Protein AF-A0A2N0QHC9-F1 (afdb_monomer)

Solvent-accessible surface area (backbone atoms only — not comparable to full-atom values): 4659 Å² total; per-residue (Å²): 139,90,73,96,64,54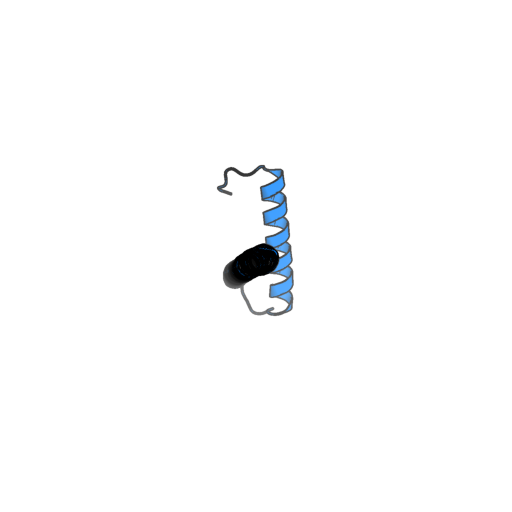,72,68,58,54,50,51,55,51,52,53,51,51,52,49,38,52,56,52,37,74,78,38,77,85,56,52,73,66,58,41,51,52,51,43,52,54,51,53,52,51,53,51,49,51,53,50,52,50,54,53,50,51,53,51,52,55,53,50,50,55,51,53,53,50,52,53,53,52,52,54,57,60,76,74,110

Radius of gyration: 22.85 Å; Cα contacts (8 Å, |Δi|>4): 12; chains: 1; bounding box: 46×29×62 Å

Mean predicted aligned error: 5.69 Å

Structure (mmCIF, N/CA/C/O backbone):
data_AF-A0A2N0QHC9-F1
#
_entry.id   AF-A0A2N0QHC9-F1
#
loop_
_atom_site.group_PDB
_atom_site.id
_atom_site.type_symbol
_atom_site.label_atom_id
_atom_site.label_alt_id
_atom_site.label_comp_id
_atom_site.label_asym_id
_atom_site.label_entity_id
_atom_site.label_seq_id
_atom_site.pdbx_PDB_ins_code
_atom_site.Cartn_x
_atom_site.Cartn_y
_atom_site.Cartn_z
_atom_site.occupancy
_atom_site.B_iso_or_equiv
_atom_site.auth_seq_id
_atom_site.auth_comp_id
_atom_site.auth_asym_id
_atom_site.auth_atom_id
_atom_site.pdbx_PDB_model_num
ATOM 1 N N . MET A 1 1 ? -0.964 14.264 12.540 1.00 58.34 1 MET A N 1
ATOM 2 C CA . MET A 1 1 ? -0.390 13.776 11.268 1.00 58.34 1 MET A CA 1
ATOM 3 C C . MET A 1 1 ? 0.895 14.535 11.024 1.00 58.34 1 MET A C 1
ATOM 5 O O . MET A 1 1 ? 0.865 15.754 11.108 1.00 58.34 1 MET A O 1
ATOM 9 N N . VAL A 1 2 ? 2.006 13.834 10.813 1.00 60.00 2 VAL A N 1
ATOM 10 C CA . VAL A 1 2 ? 3.312 14.449 10.542 1.00 60.00 2 VAL A CA 1
ATOM 11 C C . VAL A 1 2 ? 3.656 14.110 9.096 1.00 60.00 2 VAL A C 1
ATOM 13 O O . VAL A 1 2 ? 3.660 12.936 8.742 1.00 60.00 2 VAL A O 1
ATOM 16 N N . GLY A 1 3 ? 3.847 15.121 8.253 1.00 64.69 3 GLY A N 1
ATOM 17 C CA . GLY A 1 3 ? 4.136 14.953 6.830 1.00 64.69 3 GLY A CA 1
ATOM 18 C C . GLY A 1 3 ? 4.189 16.306 6.129 1.00 64.69 3 GLY A C 1
ATOM 19 O O . GLY A 1 3 ? 3.463 17.222 6.505 1.00 64.69 3 GLY A O 1
ATOM 20 N N . THR A 1 4 ? 5.062 16.438 5.134 1.0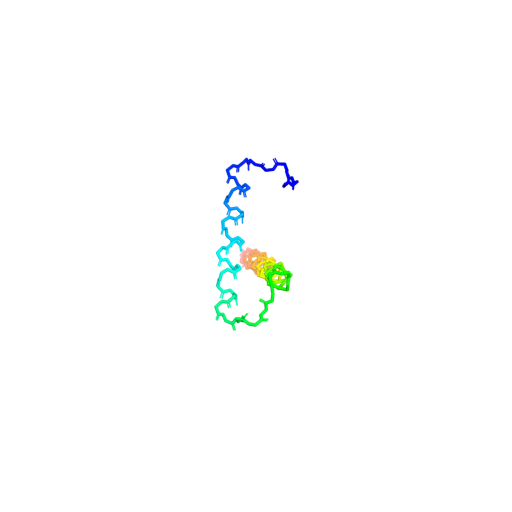0 83.88 4 THR A N 1
ATOM 21 C CA . THR A 1 4 ? 5.183 17.635 4.280 1.00 83.88 4 THR A CA 1
ATOM 22 C C . THR A 1 4 ? 4.102 17.702 3.198 1.00 83.88 4 THR A C 1
ATOM 24 O O . THR A 1 4 ? 4.039 18.669 2.445 1.00 83.88 4 THR A O 1
ATOM 27 N N . GLU A 1 5 ? 3.267 16.667 3.115 1.00 88.62 5 GLU A N 1
ATOM 28 C CA . GLU A 1 5 ? 2.224 16.508 2.111 1.00 88.62 5 GLU A CA 1
ATOM 29 C C . GLU A 1 5 ? 1.019 17.425 2.341 1.00 88.62 5 GLU A C 1
ATOM 31 O O . GLU A 1 5 ? 0.710 17.843 3.460 1.00 88.62 5 GLU A O 1
ATOM 36 N N . SER A 1 6 ? 0.293 17.708 1.257 1.00 91.81 6 SER A N 1
ATOM 37 C CA . SER A 1 6 ? -0.905 18.549 1.311 1.00 91.81 6 SER A CA 1
ATOM 38 C C . SER A 1 6 ? -1.989 17.969 2.231 1.00 91.81 6 SER A C 1
ATOM 40 O O . SER A 1 6 ? -2.137 16.755 2.392 1.00 91.81 6 SER A O 1
ATOM 42 N N . THR A 1 7 ? -2.833 18.839 2.787 1.00 90.19 7 THR A N 1
ATOM 43 C CA . THR A 1 7 ? -3.973 18.423 3.623 1.00 90.19 7 THR A CA 1
ATOM 44 C C . THR A 1 7 ? -4.938 17.492 2.885 1.00 90.19 7 THR A C 1
ATOM 46 O O . THR A 1 7 ? -5.475 16.564 3.489 1.00 90.19 7 THR A O 1
ATOM 49 N N . GLY A 1 8 ? -5.138 17.708 1.580 1.00 92.81 8 GLY A N 1
ATOM 50 C CA . GLY A 1 8 ? -5.941 16.835 0.724 1.00 92.81 8 GLY A CA 1
ATOM 51 C C . GLY A 1 8 ? -5.343 15.434 0.603 1.00 92.81 8 GLY A C 1
ATOM 52 O O . GLY A 1 8 ? -6.053 14.453 0.810 1.00 92.81 8 GLY A O 1
ATOM 53 N N . HIS A 1 9 ? -4.031 15.343 0.364 1.00 91.38 9 HIS A N 1
ATOM 54 C CA . HIS A 1 9 ? -3.318 14.065 0.324 1.00 91.38 9 HIS A CA 1
ATOM 55 C C . HIS A 1 9 ? -3.445 13.313 1.654 1.00 91.38 9 HIS A C 1
ATOM 57 O O . HIS A 1 9 ? -3.803 12.140 1.681 1.00 91.38 9 HIS A O 1
ATOM 63 N N . MET A 1 10 ? -3.253 14.009 2.775 1.00 92.31 10 MET A N 1
ATOM 64 C CA . MET A 1 10 ? -3.359 13.400 4.100 1.00 92.31 10 MET A CA 1
ATOM 65 C C . MET A 1 10 ? -4.778 12.901 4.415 1.00 92.31 10 MET A C 1
ATOM 67 O O . MET A 1 10 ? -4.931 11.834 5.007 1.00 92.31 10 MET A O 1
ATOM 71 N N . ARG A 1 11 ? -5.828 13.613 3.979 1.00 93.81 11 ARG A N 1
ATOM 72 C CA . ARG A 1 11 ? -7.217 13.128 4.096 1.00 93.81 11 ARG A CA 1
ATOM 73 C C . ARG A 1 11 ? -7.457 11.866 3.274 1.00 93.81 11 ARG A C 1
ATOM 75 O O . ARG A 1 11 ? -8.103 10.950 3.774 1.00 93.81 11 ARG A O 1
ATOM 82 N N . LEU A 1 12 ? -6.919 11.810 2.056 1.00 94.25 12 LEU A N 1
ATOM 83 C CA . LEU A 1 12 ? -7.013 10.623 1.210 1.00 94.25 12 LEU A CA 1
ATOM 84 C C . LEU A 1 12 ? -6.321 9.42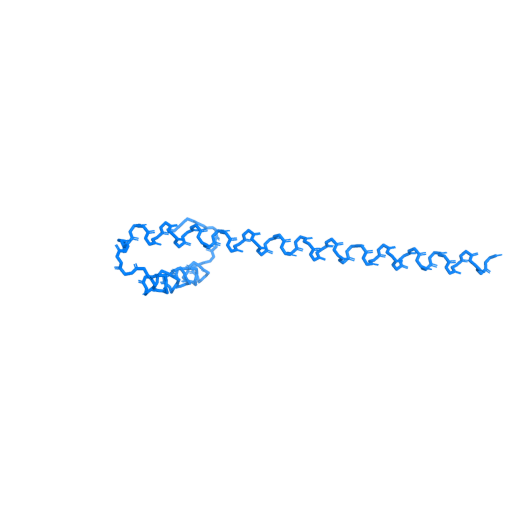2 1.869 1.00 94.25 12 LEU A C 1
ATOM 86 O O . LEU A 1 12 ? -6.933 8.367 2.011 1.00 94.25 12 LEU A O 1
ATOM 90 N N . VAL A 1 13 ? -5.087 9.597 2.350 1.00 92.94 13 VAL A N 1
ATOM 91 C CA . VAL A 1 13 ? -4.355 8.542 3.070 1.00 92.94 13 VAL A CA 1
ATOM 92 C C . VAL A 1 13 ? -5.154 8.043 4.275 1.00 92.94 13 VAL A C 1
ATOM 94 O O . VAL A 1 13 ? -5.296 6.837 4.451 1.00 92.94 13 VAL A O 1
ATOM 97 N N . ALA A 1 14 ? -5.728 8.949 5.075 1.00 93.94 14 ALA A N 1
ATOM 98 C CA . ALA A 1 14 ? -6.567 8.564 6.208 1.00 93.94 14 ALA A CA 1
ATOM 99 C C . ALA A 1 14 ? -7.803 7.758 5.779 1.00 93.94 14 ALA A C 1
ATOM 101 O O . ALA A 1 14 ? -8.092 6.747 6.413 1.00 93.94 14 ALA A O 1
ATOM 102 N N . SER A 1 15 ? -8.497 8.168 4.708 1.00 96.50 15 SER A N 1
ATOM 103 C CA . SER A 1 15 ? -9.663 7.424 4.206 1.00 96.50 15 SER A CA 1
ATOM 104 C C . SER A 1 15 ? -9.300 6.009 3.759 1.00 96.50 15 SER A C 1
ATOM 106 O O . SER A 1 15 ? -9.978 5.063 4.135 1.00 96.50 15 SER A O 1
ATOM 108 N N . ILE A 1 16 ? -8.168 5.842 3.069 1.00 95.75 16 ILE A N 1
ATOM 109 C CA . ILE A 1 16 ? -7.704 4.528 2.608 1.00 95.75 16 ILE A CA 1
ATOM 110 C C . ILE A 1 16 ? -7.360 3.621 3.794 1.00 95.75 16 ILE A C 1
ATOM 112 O O . ILE A 1 16 ? -7.718 2.445 3.802 1.00 95.75 16 ILE A O 1
ATOM 116 N N . VAL A 1 17 ? -6.664 4.153 4.805 1.00 95.25 17 VAL A N 1
ATOM 117 C CA . VAL A 1 17 ? -6.326 3.384 6.012 1.00 95.25 17 VAL A CA 1
ATOM 118 C C . VAL A 1 17 ? -7.590 2.953 6.750 1.00 95.25 17 VAL A C 1
ATOM 120 O O . VAL A 1 17 ? -7.683 1.798 7.159 1.00 95.25 17 VAL A O 1
ATOM 123 N N . ASP A 1 18 ? -8.560 3.852 6.902 1.00 95.75 18 ASP A N 1
ATOM 124 C CA . ASP A 1 18 ? -9.827 3.563 7.574 1.00 95.75 18 ASP A CA 1
ATOM 125 C C . ASP A 1 18 ? -10.644 2.494 6.829 1.00 95.75 18 ASP A C 1
ATOM 127 O O . ASP A 1 18 ? -11.108 1.532 7.445 1.00 95.75 18 ASP A O 1
ATOM 131 N N . ASP A 1 19 ? -10.730 2.583 5.500 1.00 96.44 19 ASP A N 1
ATOM 132 C CA . ASP A 1 19 ? -11.385 1.571 4.665 1.00 96.44 19 ASP A CA 1
ATOM 133 C C . ASP A 1 19 ? -10.698 0.202 4.790 1.00 96.44 19 ASP A C 1
ATOM 135 O O . ASP A 1 19 ? -11.366 -0.819 4.978 1.00 96.44 19 ASP A O 1
ATOM 139 N N . LYS A 1 20 ? -9.359 0.167 4.788 1.00 95.50 20 LYS A N 1
ATOM 140 C CA . LYS A 1 20 ? -8.585 -1.072 4.962 1.00 95.50 20 LYS A CA 1
ATOM 141 C C . LYS A 1 20 ? -8.758 -1.664 6.363 1.00 95.50 20 LYS A C 1
ATOM 143 O O . LYS A 1 20 ? -8.874 -2.880 6.511 1.00 95.50 20 LYS A O 1
ATOM 148 N N . MET A 1 21 ? -8.822 -0.823 7.398 1.00 96.00 21 MET A N 1
ATOM 149 C CA . MET A 1 21 ? -9.139 -1.268 8.757 1.00 96.00 21 MET A CA 1
ATOM 150 C C . MET A 1 21 ? -10.532 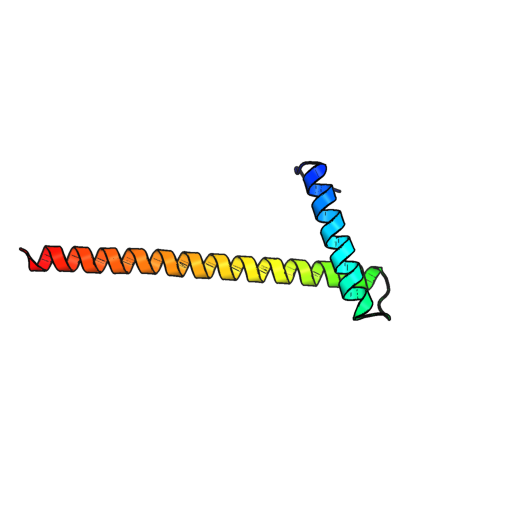-1.905 8.811 1.00 96.00 21 MET A C 1
ATOM 152 O O . MET A 1 21 ? -10.681 -2.984 9.388 1.00 96.00 21 MET A O 1
ATOM 156 N N . ARG A 1 22 ? -11.544 -1.292 8.178 1.00 95.81 22 ARG A N 1
ATOM 157 C CA . ARG A 1 22 ? -12.902 -1.862 8.084 1.00 95.81 22 ARG A CA 1
ATOM 158 C C . ARG A 1 22 ? -12.887 -3.213 7.371 1.00 95.81 22 ARG A C 1
ATOM 160 O O . ARG A 1 22 ? -13.425 -4.174 7.915 1.00 95.81 22 ARG A O 1
ATOM 167 N N . GLU A 1 23 ? -12.223 -3.317 6.224 1.00 95.38 23 GLU A N 1
ATOM 168 C CA . GLU A 1 23 ? -12.085 -4.571 5.472 1.00 95.38 23 GLU A CA 1
ATOM 169 C C . GLU A 1 23 ? -11.466 -5.692 6.327 1.00 95.38 23 GLU A C 1
ATOM 171 O O . GLU A 1 23 ? -12.037 -6.776 6.460 1.00 95.38 23 GLU A O 1
ATOM 176 N N . ILE A 1 24 ? -10.333 -5.418 6.983 1.00 94.69 24 ILE A N 1
ATOM 177 C CA . ILE A 1 24 ? -9.640 -6.405 7.821 1.00 94.69 24 ILE A CA 1
ATOM 178 C C . ILE A 1 24 ? -10.497 -6.789 9.033 1.00 94.69 24 ILE A C 1
ATOM 180 O O . ILE A 1 24 ? -10.494 -7.956 9.431 1.00 94.69 24 ILE A O 1
ATOM 184 N N . SER A 1 25 ? -11.248 -5.844 9.607 1.00 95.19 25 SER A N 1
ATOM 185 C CA . SER A 1 25 ? -12.107 -6.099 10.770 1.00 95.19 25 SER A CA 1
ATOM 186 C C . SER A 1 25 ? -13.243 -7.072 10.468 1.00 95.19 25 SER A C 1
ATOM 188 O O . SER A 1 25 ? -13.556 -7.912 11.308 1.00 95.19 25 SER A O 1
ATOM 190 N N . VAL A 1 26 ? -13.806 -7.021 9.254 1.00 95.19 26 VAL A N 1
ATOM 191 C CA . VAL A 1 26 ? -14.850 -7.957 8.810 1.00 95.19 26 VAL A CA 1
ATOM 192 C C . VAL A 1 26 ? -14.311 -9.388 8.793 1.00 95.19 26 VAL A C 1
ATOM 194 O O . VAL A 1 26 ? -15.009 -10.319 9.186 1.00 95.19 26 VAL A O 1
ATOM 197 N N . LEU A 1 27 ? -13.050 -9.561 8.390 1.00 93.50 27 LEU A N 1
ATOM 198 C CA . LEU A 1 27 ? -12.381 -10.862 8.351 1.00 93.50 27 LEU A CA 1
ATOM 199 C C . LEU A 1 27 ? -11.837 -11.306 9.719 1.00 93.50 27 LEU A C 1
ATOM 201 O O . LEU A 1 27 ? -11.569 -12.489 9.915 1.00 93.50 27 LEU A O 1
ATOM 205 N N . ASN A 1 28 ? -11.668 -10.378 10.666 1.00 92.50 28 ASN A N 1
ATOM 206 C CA . ASN A 1 28 ? -11.041 -10.622 11.966 1.00 92.50 28 ASN A CA 1
ATOM 207 C C . ASN A 1 28 ? -11.846 -9.984 13.121 1.00 92.50 28 ASN A C 1
ATOM 209 O O . ASN A 1 28 ? -11.322 -9.123 13.834 1.00 92.50 28 ASN A O 1
ATOM 213 N N . PRO A 1 29 ? -13.101 -10.412 13.354 1.00 90.25 29 PRO A N 1
ATOM 214 C CA . PRO A 1 29 ? -14.036 -9.730 14.258 1.00 90.25 29 PRO A CA 1
ATOM 215 C C . PRO A 1 29 ? -13.623 -9.746 15.738 1.00 90.25 29 PRO A C 1
ATOM 217 O O . PRO A 1 29 ? -14.159 -8.987 16.539 1.00 90.25 29 PRO A O 1
ATOM 220 N N . THR A 1 30 ? -12.684 -10.613 16.125 1.00 92.81 30 THR A N 1
ATOM 221 C CA . THR A 1 30 ? -12.186 -10.733 17.504 1.00 92.81 30 THR A CA 1
ATOM 222 C C . THR A 1 30 ? -10.972 -9.849 17.797 1.00 92.81 30 THR A C 1
ATOM 224 O O . THR A 1 30 ? -10.497 -9.834 18.933 1.00 92.81 30 THR A O 1
ATOM 227 N N . LEU A 1 31 ? -10.412 -9.164 16.793 1.00 91.19 31 LEU A N 1
ATOM 228 C CA . LEU A 1 31 ? -9.291 -8.251 17.005 1.00 91.19 31 LEU A CA 1
ATOM 229 C C . LEU A 1 31 ? -9.789 -6.929 17.587 1.00 91.19 31 LEU A C 1
ATOM 231 O O . LEU A 1 31 ? -10.701 -6.298 17.059 1.00 91.19 31 LEU A O 1
ATOM 235 N N . ASP A 1 32 ? -9.142 -6.485 18.661 1.00 93.56 32 ASP A N 1
ATOM 236 C CA . ASP A 1 32 ? -9.315 -5.124 19.154 1.00 93.56 32 ASP A CA 1
ATOM 237 C C . ASP A 1 32 ? -8.744 -4.096 18.159 1.00 93.56 32 ASP A C 1
ATOM 239 O O . ASP A 1 32 ? -7.927 -4.410 17.287 1.00 93.56 32 ASP A O 1
ATOM 243 N N . SER A 1 33 ? -9.172 -2.842 18.301 1.00 91.94 33 SER A N 1
ATOM 244 C CA . SER A 1 33 ? -8.798 -1.748 17.398 1.00 91.94 33 SER A CA 1
ATOM 245 C C . SER A 1 33 ? -7.288 -1.502 17.325 1.00 91.94 33 SER A C 1
ATOM 247 O O . SER A 1 33 ? -6.788 -1.107 16.272 1.00 91.94 33 SER A O 1
ATOM 249 N N . GLY A 1 34 ? -6.549 -1.767 18.407 1.00 95.56 34 GLY A N 1
ATOM 250 C CA . GLY A 1 34 ? -5.095 -1.632 18.443 1.00 95.56 34 GLY A CA 1
ATOM 251 C C . GLY A 1 34 ? -4.415 -2.683 17.571 1.00 95.56 34 GLY A C 1
ATOM 252 O O . GLY A 1 34 ? -3.603 -2.346 16.709 1.00 95.56 34 GLY A O 1
ATOM 253 N N . LYS A 1 35 ? -4.791 -3.956 17.733 1.00 95.06 35 LYS A N 1
ATOM 254 C CA . LYS A 1 35 ? -4.281 -5.045 16.884 1.00 95.06 35 LYS A CA 1
ATOM 255 C C . LYS A 1 35 ? -4.689 -4.876 15.427 1.00 95.06 35 LYS A C 1
ATOM 257 O O . LYS A 1 35 ? -3.880 -5.145 14.544 1.00 95.06 35 LYS A O 1
ATOM 262 N N . LEU A 1 36 ? -5.904 -4.393 15.175 1.00 95.88 36 LEU A N 1
ATOM 263 C CA . LEU A 1 36 ? -6.379 -4.076 13.832 1.00 95.88 36 LEU A CA 1
ATOM 264 C C . LEU A 1 36 ? -5.524 -2.982 13.176 1.00 95.88 36 LEU A C 1
ATOM 266 O O . LEU A 1 36 ? -5.121 -3.131 12.024 1.00 95.88 36 LEU A O 1
ATOM 270 N N . ALA A 1 37 ? -5.197 -1.916 13.912 1.00 95.75 37 ALA A N 1
ATOM 271 C CA . ALA A 1 37 ? -4.340 -0.839 13.421 1.00 95.75 37 ALA A CA 1
ATOM 272 C C . ALA A 1 37 ? -2.920 -1.338 13.109 1.00 95.75 37 ALA A C 1
ATOM 274 O O . ALA A 1 37 ? -2.383 -1.035 12.045 1.00 95.75 37 ALA A O 1
ATOM 275 N N . VAL A 1 38 ? -2.334 -2.152 13.995 1.00 96.56 38 VAL A N 1
ATOM 276 C CA . VAL A 1 38 ? -1.012 -2.760 13.768 1.00 96.56 38 VAL A CA 1
ATOM 277 C C . VAL A 1 38 ? -1.036 -3.685 12.552 1.00 96.56 38 VAL A C 1
ATOM 279 O O . VAL A 1 38 ? -0.165 -3.574 11.693 1.00 96.56 38 VAL A O 1
ATOM 282 N N . LEU A 1 39 ? -2.042 -4.557 12.433 1.00 96.00 39 LEU A N 1
ATOM 283 C CA . LEU A 1 39 ? -2.177 -5.468 11.295 1.00 96.00 39 LEU A CA 1
ATOM 284 C C . LEU A 1 39 ? -2.364 -4.705 9.980 1.00 96.00 39 LEU A C 1
ATOM 286 O O . LEU A 1 39 ? -1.755 -5.056 8.974 1.00 96.00 39 LEU A O 1
ATOM 290 N N . THR A 1 40 ? -3.149 -3.629 10.001 1.00 96.62 40 THR A N 1
ATOM 291 C CA . THR A 1 40 ? -3.324 -2.751 8.839 1.00 96.62 40 THR A CA 1
ATOM 292 C C . THR A 1 40 ? -2.001 -2.104 8.448 1.00 96.62 40 THR A C 1
ATOM 294 O O . THR A 1 40 ? -1.621 -2.159 7.284 1.00 96.62 40 THR A O 1
ATOM 297 N N . ALA A 1 41 ? -1.249 -1.559 9.409 1.00 96.69 41 ALA A N 1
ATOM 298 C CA . ALA A 1 41 ? 0.056 -0.962 9.142 1.00 96.69 41 ALA A CA 1
ATOM 299 C C . ALA A 1 41 ? 1.044 -1.978 8.545 1.00 96.69 41 ALA A C 1
ATOM 301 O O . ALA A 1 41 ? 1.682 -1.692 7.533 1.00 96.69 41 ALA A O 1
ATOM 302 N N . VAL A 1 42 ? 1.138 -3.178 9.129 1.00 97.12 42 VAL A N 1
ATOM 303 C CA . VAL A 1 42 ? 2.018 -4.251 8.640 1.00 97.12 42 VAL A CA 1
ATOM 304 C C . VAL A 1 42 ? 1.619 -4.690 7.231 1.00 97.12 42 VAL A C 1
ATOM 306 O O . VAL A 1 42 ? 2.483 -4.794 6.360 1.00 97.12 42 VAL A O 1
ATOM 309 N N . ASN A 1 43 ? 0.324 -4.899 6.982 1.00 96.06 43 ASN A N 1
ATOM 310 C CA . ASN A 1 43 ? -0.168 -5.317 5.671 1.00 96.06 43 ASN A CA 1
ATOM 311 C C . ASN A 1 43 ? 0.088 -4.252 4.602 1.00 96.06 43 ASN A C 1
ATOM 313 O O . ASN A 1 43 ? 0.629 -4.582 3.550 1.00 96.06 43 ASN A O 1
ATOM 317 N N . THR A 1 44 ? -0.212 -2.982 4.879 1.00 95.69 44 THR A N 1
ATOM 318 C CA . THR A 1 44 ? 0.014 -1.881 3.931 1.00 95.69 44 THR A CA 1
ATOM 319 C C . THR A 1 44 ? 1.501 -1.690 3.621 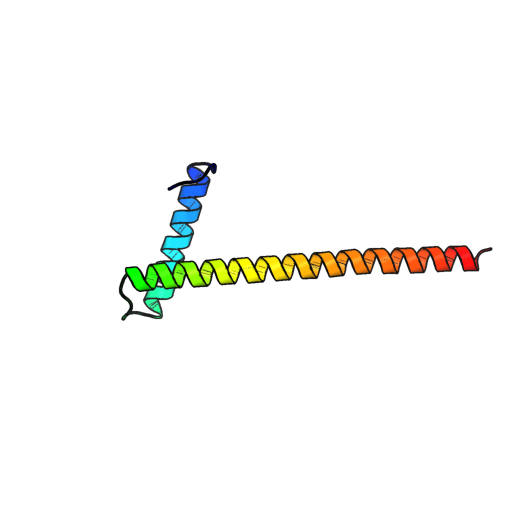1.00 95.69 44 THR A C 1
ATOM 321 O O . THR A 1 44 ? 1.871 -1.492 2.465 1.00 95.69 44 THR A O 1
ATOM 324 N N . VAL A 1 45 ? 2.385 -1.794 4.623 1.00 96.50 45 VAL A N 1
ATOM 325 C CA . VAL A 1 45 ? 3.840 -1.720 4.394 1.00 96.50 45 VAL A CA 1
ATOM 326 C C . VAL A 1 45 ? 4.325 -2.907 3.560 1.00 96.50 45 VAL A C 1
ATOM 328 O O . VAL A 1 45 ? 5.125 -2.720 2.647 1.00 96.50 45 VAL A O 1
ATOM 331 N N . ASN A 1 46 ? 3.822 -4.115 3.818 1.00 97.44 46 ASN A N 1
ATOM 332 C CA . ASN A 1 46 ? 4.149 -5.296 3.020 1.00 97.44 46 ASN A CA 1
ATOM 333 C C . ASN A 1 46 ? 3.676 -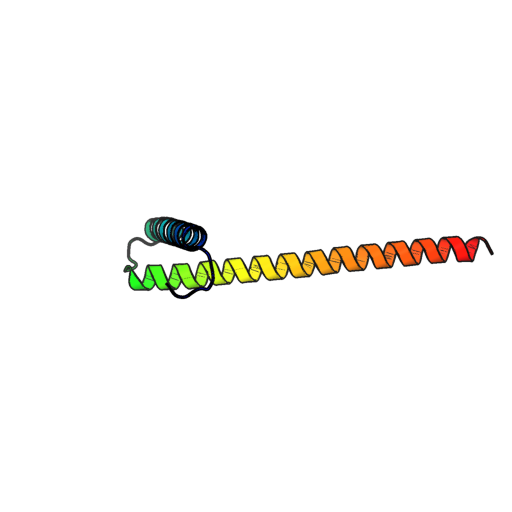5.161 1.560 1.00 97.44 46 ASN A C 1
ATOM 335 O O . ASN A 1 46 ? 4.425 -5.484 0.642 1.00 97.44 46 ASN A O 1
ATOM 339 N N . GLU A 1 47 ? 2.462 -4.652 1.331 1.00 96.56 47 GLU A N 1
ATOM 340 C CA . GLU A 1 47 ? 1.950 -4.345 -0.012 1.00 96.56 47 GLU A CA 1
ATOM 341 C C . GLU A 1 47 ? 2.846 -3.319 -0.729 1.00 96.56 47 GLU A C 1
ATOM 343 O O . GLU A 1 47 ? 3.247 -3.543 -1.871 1.00 96.56 47 GLU A O 1
ATOM 348 N N . MET A 1 48 ? 3.251 -2.244 -0.043 1.00 97.12 48 MET A N 1
ATOM 349 C CA . MET A 1 48 ? 4.182 -1.247 -0.586 1.00 97.12 48 MET A CA 1
ATOM 350 C C . MET A 1 48 ? 5.538 -1.862 -0.962 1.00 97.12 48 MET A C 1
ATOM 352 O O . MET A 1 48 ? 6.087 -1.530 -2.013 1.00 97.12 48 MET A O 1
ATOM 356 N N . LEU A 1 49 ? 6.095 -2.746 -0.127 1.00 98.25 49 LEU A N 1
ATOM 357 C CA . LEU A 1 49 ? 7.365 -3.418 -0.418 1.00 98.25 49 LEU A CA 1
ATOM 358 C C . LEU A 1 49 ? 7.265 -4.292 -1.671 1.00 98.25 49 LEU A C 1
ATOM 360 O O . LEU A 1 49 ? 8.117 -4.174 -2.547 1.00 98.25 49 LEU A O 1
ATOM 364 N N . LYS A 1 50 ? 6.193 -5.078 -1.809 1.00 98.12 50 LYS A N 1
ATOM 365 C CA . LYS A 1 50 ? 5.951 -5.897 -3.008 1.00 98.12 50 LYS A CA 1
ATOM 366 C C . LYS A 1 50 ? 5.829 -5.052 -4.274 1.00 98.12 50 LYS A C 1
ATOM 368 O O . LYS A 1 50 ? 6.432 -5.385 -5.288 1.00 98.12 50 LYS A O 1
ATOM 373 N N . LEU A 1 51 ? 5.098 -3.936 -4.209 1.00 98.06 51 LEU A N 1
ATOM 374 C CA . LEU A 1 51 ? 4.977 -3.011 -5.341 1.00 98.06 51 LEU A CA 1
ATOM 375 C C . LEU A 1 51 ? 6.332 -2.408 -5.729 1.00 98.06 51 LEU A C 1
ATOM 377 O O . LEU A 1 51 ? 6.637 -2.278 -6.912 1.00 98.06 51 LEU A O 1
ATOM 381 N N . ARG A 1 52 ? 7.171 -2.062 -4.746 1.00 98.12 52 ARG A N 1
ATOM 382 C CA . ARG A 1 52 ? 8.534 -1.583 -5.012 1.00 98.12 52 ARG A CA 1
ATOM 383 C C . ARG A 1 52 ? 9.395 -2.645 -5.693 1.00 98.12 52 ARG A C 1
ATOM 385 O O . ARG A 1 52 ? 10.069 -2.324 -6.667 1.00 98.12 52 ARG A O 1
ATOM 392 N N . GLU A 1 53 ? 9.351 -3.885 -5.215 1.00 98.38 53 GLU A N 1
ATOM 393 C CA . GLU A 1 53 ? 10.077 -5.010 -5.820 1.00 98.38 53 GLU A CA 1
ATOM 394 C 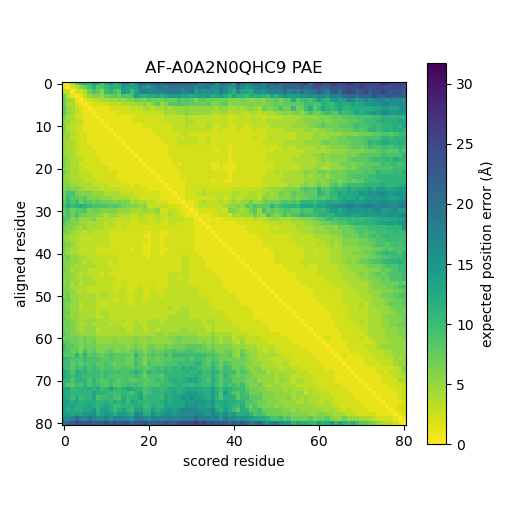C . GLU A 1 53 ? 9.628 -5.269 -7.265 1.00 98.38 53 GLU A C 1
ATOM 396 O O . GLU A 1 53 ? 10.460 -5.483 -8.149 1.00 98.38 53 GLU A O 1
ATOM 401 N N . GLU A 1 54 ? 8.323 -5.199 -7.536 1.00 98.38 54 GLU A N 1
ATOM 402 C CA . GLU A 1 54 ? 7.775 -5.351 -8.885 1.00 98.38 54 GLU A CA 1
ATOM 403 C C . GLU A 1 54 ? 8.262 -4.238 -9.821 1.00 98.38 54 GLU A C 1
ATOM 405 O O . GLU A 1 54 ? 8.733 -4.516 -10.925 1.00 98.38 54 GLU A O 1
ATOM 410 N N . VAL A 1 55 ? 8.235 -2.983 -9.363 1.00 98.38 55 VAL A N 1
ATOM 411 C CA . VAL A 1 55 ? 8.765 -1.838 -10.118 1.00 98.38 55 VAL A CA 1
ATOM 412 C C . VAL A 1 55 ? 10.255 -2.014 -10.417 1.00 98.38 55 VAL A C 1
ATOM 414 O O . VAL A 1 55 ? 10.681 -1.813 -11.556 1.00 98.38 55 VAL A O 1
ATOM 417 N N . GLU A 1 56 ? 11.053 -2.419 -9.429 1.00 98.44 56 GLU A N 1
ATOM 418 C CA . GLU A 1 56 ? 12.486 -2.673 -9.605 1.00 98.44 56 GLU A CA 1
ATOM 419 C C . GLU A 1 56 ? 12.735 -3.802 -10.622 1.00 98.44 56 GLU A C 1
ATOM 421 O O . GLU A 1 56 ? 13.565 -3.657 -11.525 1.00 98.44 56 GLU A O 1
ATOM 426 N N . SER A 1 57 ? 11.965 -4.890 -10.547 1.00 98.06 57 SER A N 1
ATOM 427 C CA . SER A 1 57 ? 12.021 -6.007 -11.498 1.00 98.06 57 SER A CA 1
ATOM 428 C C . SER A 1 57 ? 11.684 -5.571 -12.930 1.00 98.06 57 SER A C 1
ATOM 430 O O . SER A 1 57 ? 12.430 -5.867 -13.871 1.00 98.06 57 SER A O 1
ATOM 432 N N . LEU A 1 58 ? 10.612 -4.792 -13.103 1.00 98.31 58 LEU A N 1
ATOM 433 C CA . LEU A 1 58 ? 10.207 -4.244 -14.399 1.00 98.31 58 LEU A CA 1
ATOM 434 C C . LEU A 1 58 ? 11.283 -3.318 -14.980 1.00 98.31 58 LEU A C 1
ATOM 436 O O . LEU A 1 58 ? 11.629 -3.440 -16.157 1.00 98.31 58 LEU A O 1
ATOM 440 N N . MET A 1 59 ? 11.878 -2.442 -14.163 1.00 98.06 59 MET A N 1
ATOM 441 C CA . MET A 1 59 ? 12.981 -1.575 -14.593 1.00 98.06 59 MET A CA 1
ATOM 442 C C . MET A 1 59 ? 14.205 -2.375 -15.054 1.00 98.06 59 MET A C 1
ATOM 444 O O . MET A 1 59 ? 14.847 -2.010 -16.044 1.00 98.06 59 MET A O 1
ATOM 448 N N . VAL A 1 60 ? 14.535 -3.474 -14.370 1.00 97.94 60 VAL A N 1
ATOM 449 C CA . VAL A 1 60 ? 15.610 -4.384 -14.792 1.00 97.94 60 VAL A CA 1
ATOM 450 C C . VAL A 1 60 ? 15.271 -5.043 -16.128 1.00 97.94 60 VAL A C 1
ATOM 452 O O . VAL A 1 60 ? 16.136 -5.107 -17.004 1.00 97.94 60 VAL A O 1
ATOM 455 N N . GLY A 1 61 ? 14.029 -5.495 -16.312 1.00 97.62 61 GLY A N 1
ATOM 456 C CA . GLY A 1 61 ? 13.548 -6.065 -17.572 1.00 97.62 61 GLY A CA 1
ATOM 457 C C . GLY A 1 61 ? 13.677 -5.088 -18.742 1.00 97.62 61 GLY A C 1
ATOM 458 O O . GLY A 1 61 ? 14.294 -5.421 -19.753 1.00 97.62 61 GLY A O 1
ATOM 459 N N . ILE A 1 62 ? 13.193 -3.856 -18.568 1.00 97.62 62 ILE A N 1
ATOM 460 C CA . ILE A 1 62 ? 13.293 -2.778 -19.564 1.00 97.62 62 ILE A CA 1
ATOM 461 C C . ILE A 1 62 ? 14.759 -2.498 -19.917 1.00 97.62 62 ILE A C 1
ATOM 463 O O . ILE A 1 62 ? 15.127 -2.461 -21.090 1.00 97.62 62 ILE A O 1
ATOM 467 N N . ARG A 1 63 ? 15.627 -2.362 -18.906 1.00 97.06 63 ARG A N 1
ATOM 468 C CA . ARG A 1 63 ? 17.063 -2.129 -19.118 1.00 97.06 63 ARG A CA 1
ATOM 469 C C . ARG A 1 63 ? 17.712 -3.262 -19.910 1.00 97.06 63 ARG A C 1
ATOM 471 O O . ARG A 1 63 ? 18.493 -2.993 -20.817 1.00 97.06 63 ARG A O 1
ATOM 478 N N . ARG A 1 64 ? 17.403 -4.518 -19.575 1.00 96.62 64 ARG A N 1
ATOM 479 C CA . ARG A 1 64 ? 17.905 -5.687 -20.313 1.00 96.62 64 ARG A CA 1
ATOM 480 C C . ARG A 1 64 ? 17.422 -5.679 -21.762 1.00 96.62 64 ARG A C 1
ATOM 482 O O . ARG A 1 64 ? 18.233 -5.939 -22.643 1.00 96.62 64 ARG A O 1
ATOM 489 N N . GLY A 1 65 ? 16.159 -5.329 -22.006 1.00 96.06 65 GLY A N 1
ATOM 490 C CA . GLY A 1 65 ? 15.602 -5.189 -23.354 1.00 96.06 65 GLY A CA 1
ATOM 491 C C . GLY A 1 65 ? 16.403 -4.216 -24.221 1.00 96.06 65 GLY A C 1
ATOM 492 O O . GLY A 1 65 ? 16.879 -4.603 -25.285 1.00 96.06 65 GLY A O 1
ATOM 493 N N . PHE A 1 66 ? 16.661 -3.003 -23.718 1.00 97.00 66 PHE A N 1
ATOM 494 C CA . PHE A 1 66 ? 17.465 -2.007 -24.438 1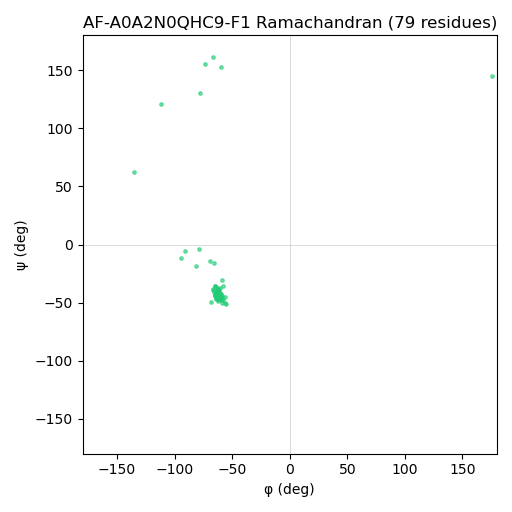.00 97.00 66 PHE A CA 1
ATOM 495 C C . PHE A 1 66 ? 18.897 -2.476 -24.728 1.00 97.00 66 PHE A C 1
ATOM 497 O O . PHE A 1 66 ? 19.436 -2.199 -25.797 1.00 97.00 66 PHE A O 1
ATOM 504 N N . VAL A 1 67 ? 19.523 -3.202 -23.793 1.00 96.38 67 VAL A N 1
ATOM 505 C CA . VAL A 1 67 ? 20.866 -3.765 -24.009 1.00 96.38 67 VAL A CA 1
ATOM 506 C C . VAL A 1 67 ? 20.847 -4.803 -25.134 1.00 96.38 67 VAL A C 1
ATOM 508 O O . VAL A 1 67 ? 21.736 -4.791 -25.982 1.00 96.38 67 VAL A O 1
ATOM 511 N N . VAL A 1 68 ? 19.838 -5.676 -25.177 1.00 95.56 68 VAL A N 1
ATOM 512 C CA . VAL A 1 68 ? 19.708 -6.691 -26.235 1.00 95.56 68 VAL A CA 1
ATOM 513 C C . VAL A 1 68 ? 19.477 -6.040 -27.601 1.00 95.56 68 VAL A C 1
ATOM 515 O O . VAL A 1 68 ? 20.139 -6.418 -28.567 1.00 95.56 68 VAL A O 1
ATOM 518 N N . GLU A 1 69 ? 18.614 -5.026 -27.684 1.00 96.25 69 GLU A N 1
ATOM 519 C CA . GLU A 1 69 ? 18.407 -4.253 -28.917 1.00 96.25 69 GLU A CA 1
ATOM 520 C C . GLU A 1 69 ? 19.696 -3.586 -29.407 1.00 96.25 69 GLU A C 1
ATOM 522 O O . GLU A 1 69 ? 20.030 -3.676 -30.590 1.00 96.25 69 GLU A O 1
ATOM 527 N N . ALA A 1 70 ? 20.460 -2.972 -28.501 1.00 95.38 70 ALA A N 1
ATOM 528 C CA . ALA A 1 70 ? 21.735 -2.349 -28.842 1.00 95.38 70 ALA A CA 1
ATOM 529 C C . ALA A 1 70 ? 22.756 -3.372 -29.369 1.00 95.38 70 ALA A C 1
ATOM 531 O O . ALA A 1 70 ? 23.454 -3.097 -30.346 1.00 95.38 70 ALA A O 1
ATOM 532 N N . ILE A 1 71 ? 22.819 -4.566 -28.766 1.00 95.81 71 ILE A N 1
ATOM 533 C CA . ILE A 1 71 ? 23.690 -5.659 -29.228 1.00 95.81 71 ILE A CA 1
ATOM 534 C C . ILE A 1 71 ? 23.265 -6.146 -30.619 1.00 95.81 71 ILE A C 1
ATOM 536 O O . ILE A 1 71 ? 24.122 -6.337 -31.485 1.00 95.81 71 ILE A O 1
ATOM 540 N N . HIS A 1 72 ? 21.964 -6.327 -30.859 1.00 95.44 72 HIS A N 1
ATOM 541 C CA . HIS A 1 72 ? 21.449 -6.713 -32.176 1.00 95.44 72 HIS A CA 1
ATOM 542 C C . HIS A 1 72 ? 21.801 -5.676 -33.247 1.00 95.44 72 HIS A C 1
ATOM 544 O O . HIS A 1 72 ? 22.295 -6.039 -34.314 1.00 95.44 72 HIS A O 1
ATOM 550 N N . LEU A 1 73 ? 21.613 -4.389 -32.949 1.00 96.06 73 LEU A N 1
ATOM 551 C CA . LEU A 1 73 ? 21.942 -3.304 -33.866 1.00 96.06 73 LEU A CA 1
ATOM 552 C C . LEU A 1 73 ? 23.447 -3.246 -34.170 1.00 96.06 73 LEU A C 1
ATOM 554 O O . LEU A 1 73 ? 23.839 -3.146 -35.331 1.00 96.06 73 LEU A O 1
ATOM 558 N N . ALA A 1 74 ? 24.299 -3.365 -33.148 1.00 95.75 74 ALA A N 1
ATOM 559 C CA . ALA A 1 74 ? 25.749 -3.414 -33.330 1.00 95.75 74 ALA A CA 1
ATOM 560 C C . ALA A 1 74 ? 26.176 -4.607 -34.202 1.00 95.75 74 ALA A C 1
ATOM 562 O O . ALA A 1 74 ? 26.998 -4.452 -35.102 1.00 95.75 74 ALA A O 1
ATOM 563 N N . SER A 1 75 ? 25.575 -5.778 -33.979 1.00 95.56 75 SER A N 1
ATOM 564 C CA . SER A 1 75 ? 25.845 -6.987 -34.768 1.00 95.56 75 SER A CA 1
ATOM 565 C C . SER A 1 75 ? 25.447 -6.813 -36.237 1.00 95.56 75 SER A C 1
ATOM 567 O O . SER A 1 75 ? 26.184 -7.235 -37.125 1.00 95.56 75 SER A O 1
ATOM 569 N N .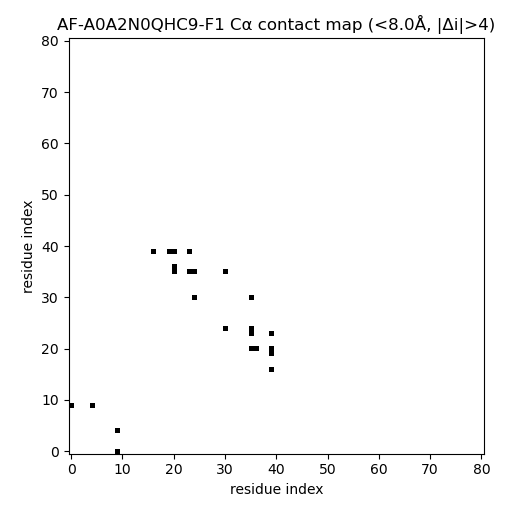 PHE A 1 76 ? 24.319 -6.147 -36.502 1.00 96.81 76 PHE A N 1
ATOM 570 C CA . PHE A 1 76 ? 23.881 -5.817 -37.859 1.00 96.81 76 PHE A CA 1
ATOM 571 C C . PHE A 1 76 ? 24.877 -4.898 -38.582 1.00 96.81 76 PHE A C 1
ATOM 573 O O . PHE A 1 76 ? 25.222 -5.160 -39.730 1.00 96.81 76 PHE A O 1
ATOM 580 N N . PHE A 1 77 ? 25.385 -3.859 -37.911 1.00 96.31 77 PHE A N 1
ATOM 581 C CA . PHE A 1 77 ? 26.380 -2.959 -38.503 1.00 96.31 77 PHE A CA 1
ATOM 582 C C . PHE A 1 77 ? 27.727 -3.640 -38.762 1.00 96.31 77 PHE A C 1
ATOM 584 O O . PHE A 1 77 ? 28.331 -3.390 -39.800 1.00 96.31 77 PHE A O 1
ATOM 591 N N . ILE A 1 78 ? 28.185 -4.517 -37.860 1.00 94.31 78 ILE A N 1
ATOM 592 C CA . ILE A 1 78 ? 29.420 -5.293 -38.058 1.00 94.31 78 ILE A CA 1
ATOM 593 C C . ILE A 1 78 ? 29.296 -6.216 -39.275 1.00 94.31 78 ILE A C 1
ATOM 595 O O . ILE A 1 78 ? 30.249 -6.344 -40.028 1.00 94.31 78 ILE A O 1
ATOM 599 N N . ALA A 1 79 ? 28.131 -6.833 -39.491 1.00 92.19 79 ALA A N 1
ATOM 600 C CA . ALA A 1 79 ? 27.903 -7.713 -40.638 1.00 92.19 79 ALA A CA 1
ATOM 601 C C . ALA A 1 79 ? 27.858 -6.981 -41.996 1.00 92.19 79 ALA A C 1
ATOM 603 O O . ALA A 1 79 ? 27.893 -7.639 -43.035 1.00 92.19 79 ALA A O 1
ATOM 604 N N . LEU A 1 80 ? 27.737 -5.648 -41.998 1.00 90.38 80 LEU A N 1
ATOM 605 C CA . LEU A 1 80 ? 27.674 -4.821 -43.208 1.00 90.38 80 LEU A CA 1
ATOM 606 C C . LEU A 1 80 ? 29.047 -4.254 -43.633 1.00 90.38 80 LEU A C 1
ATOM 608 O O . LEU A 1 80 ? 29.150 -3.701 -44.728 1.00 90.38 80 LEU A O 1
ATOM 612 N N . LEU A 1 81 ? 30.072 -4.361 -42.778 1.00 84.75 81 LEU A N 1
ATOM 613 C CA . LEU A 1 81 ? 31.454 -3.924 -43.028 1.00 84.75 81 LEU A CA 1
ATOM 614 C C . LEU A 1 81 ? 32.320 -5.083 -43.534 1.00 84.75 81 LEU A C 1
ATOM 616 O O . LEU A 1 81 ? 33.169 -4.814 -44.413 1.00 84.75 81 LEU A O 1
#

Sequence (81 aa):
MVGTESTGHMRLVASIVDDKMREISVLNPTLDSGKLAVLTAVNTVNEMLKLREEVESLMVGIRRGFVVEAIHLASFFIALL

pLDDT: mean 93.88, std 7.04, range [58.34, 98.44]

Secondary structure (DSSP, 8-state):
---SS-HHHHHHHHHHHHHHHHHHHHH-TT--HHHHHHHHHHHHHHHHHHHHHHHHHHHHHHHHHHHHHHHHHHHHHHTT-

InterPro domains:
  IPR007838 Cell division protein ZapA-like [PF05164] (5-59)
  IPR007838 Cell division protein ZapA-like [PTHR34981] (1-60)
  IPR036192 Cell division protein ZapA-like superfamily [SSF102829] (2-60)
  IPR053712 Bacterial Cell Division Activator [G3DSA:6.10.250.790] (1-65)

Nearest PDB structures (foldseek):
  7s5c-assembly1_F  TM=4.995E-01  e=1.734E+00  Myxococcus xanthus
  7s5k-assembly1_F  TM=4.757E-01  e=5.689E+00  Myxococcus xanthus

Organism: NCBI:txid588596

Foldseek 3Di:
DDDPDDPVVVVVVVVVLVVLLVVVCVVVVPDDPVVSSVVSVVVVVVVVVVVVVVVVVVVVVVVVVVVVVVVVVVVVVVVVD